Protein AF-A0A0S3R104-F1 (afdb_monomer)

Sequence (131 aa):
MELMSGNTLRGWHEGAIKFAPTYKYCPNSDIYYGCFYQGKKAEKRRAPAWCDRIVWHGEGLKQVQYTRTESKLSDHRPVKSMFTAEVRVLPKLMKNLQSLFLSERFDQIKTPFEVSTTDDFVRTKRSSFRL

Solvent-accessible surface area (backbone atoms only — not comparable to full-atom values): 8793 Å² total; per-residue (Å²): 106,60,59,82,70,53,80,46,65,70,80,51,45,67,71,78,82,81,61,76,63,30,28,41,32,34,77,73,44,95,46,49,51,60,78,74,66,85,85,54,92,65,93,70,76,51,68,76,34,73,82,75,79,76,71,49,68,77,82,52,66,45,79,76,44,62,46,66,47,89,56,40,93,44,40,47,37,55,68,51,72,40,68,50,73,68,74,91,73,55,80,86,48,46,71,58,47,52,55,58,68,69,33,71,85,60,68,77,67,82,64,100,69,86,79,76,94,77,74,81,84,77,79,77,79,83,82,77,89,82,136

Mean predicted aligned error: 13.81 Å

Structure (mmCIF, N/CA/C/O backbone):
data_AF-A0A0S3R104-F1
#
_entry.id   AF-A0A0S3R104-F1
#
loop_
_atom_site.group_PDB
_atom_site.id
_atom_site.type_symbol
_atom_site.label_atom_id
_atom_site.label_alt_id
_atom_site.label_comp_id
_atom_site.label_asym_id
_atom_site.label_entity_id
_atom_site.label_seq_id
_atom_site.pdbx_PDB_ins_code
_atom_site.Cartn_x
_atom_site.Cartn_y
_atom_site.Cartn_z
_atom_site.occupancy
_atom_site.B_iso_or_equiv
_atom_site.auth_seq_id
_atom_site.auth_comp_id
_atom_site.auth_asym_id
_atom_site.auth_atom_id
_atom_site.pdbx_PDB_model_num
ATOM 1 N N . MET A 1 1 ? -9.318 -5.910 -12.192 1.00 57.06 1 MET A N 1
ATOM 2 C CA . MET A 1 1 ? -8.469 -6.556 -11.166 1.00 57.06 1 MET A CA 1
ATOM 3 C C . MET A 1 1 ? -9.308 -7.588 -10.444 1.00 57.06 1 MET A C 1
ATOM 5 O O . MET A 1 1 ? -10.402 -7.222 -10.036 1.00 57.06 1 MET A O 1
ATOM 9 N N . GLU A 1 2 ? -8.807 -8.816 -10.280 1.00 63.56 2 GLU A N 1
ATOM 10 C CA . GLU A 1 2 ? -9.575 -9.956 -9.735 1.00 63.56 2 GLU A CA 1
ATOM 11 C C . GLU A 1 2 ? -10.182 -9.712 -8.341 1.00 63.56 2 GLU A C 1
ATOM 13 O O . GLU A 1 2 ? -11.229 -10.261 -8.004 1.00 63.56 2 GLU A O 1
ATOM 18 N N . LEU A 1 3 ? -9.554 -8.836 -7.547 1.00 60.78 3 LEU A N 1
ATOM 19 C CA . LEU A 1 3 ? -10.079 -8.403 -6.252 1.00 60.78 3 LEU A CA 1
ATOM 20 C C . LEU A 1 3 ? -11.388 -7.607 -6.396 1.00 60.78 3 LEU A C 1
ATOM 22 O O . LEU A 1 3 ? -12.340 -7.818 -5.656 1.00 60.78 3 LEU A O 1
ATOM 26 N N . MET A 1 4 ? -11.455 -6.711 -7.386 1.00 57.62 4 MET A N 1
ATOM 27 C CA . MET A 1 4 ? -12.641 -5.884 -7.640 1.00 57.62 4 MET A CA 1
ATOM 28 C C . MET A 1 4 ? -13.736 -6.645 -8.393 1.00 57.62 4 MET A C 1
ATOM 30 O O . MET A 1 4 ? -14.896 -6.256 -8.319 1.00 57.62 4 MET A O 1
ATOM 34 N N . SER A 1 5 ? -13.390 -7.722 -9.108 1.00 61.44 5 SER A N 1
ATOM 35 C CA . SER A 1 5 ? -14.376 -8.604 -9.747 1.00 61.44 5 SER A CA 1
ATOM 36 C C . SER A 1 5 ? -14.974 -9.635 -8.782 1.00 61.44 5 SER A C 1
ATOM 38 O O . SER A 1 5 ? -15.887 -10.356 -9.168 1.00 61.44 5 SER A O 1
ATOM 40 N N . GLY A 1 6 ? -14.500 -9.711 -7.530 1.00 60.19 6 GLY A N 1
ATOM 41 C CA . GLY A 1 6 ? -15.070 -10.588 -6.502 1.00 60.19 6 GLY A CA 1
ATOM 42 C C . GLY A 1 6 ? -14.854 -12.085 -6.752 1.00 60.19 6 GLY A C 1
ATOM 43 O O . GLY A 1 6 ? -15.514 -12.914 -6.120 1.00 60.19 6 GLY A O 1
ATOM 44 N N . ASN A 1 7 ? -13.943 -12.454 -7.657 1.00 67.50 7 ASN A N 1
ATOM 45 C CA . ASN A 1 7 ? -13.612 -13.854 -7.940 1.00 67.50 7 ASN A CA 1
ATOM 46 C C . ASN A 1 7 ? -12.661 -14.438 -6.889 1.00 67.50 7 ASN A C 1
ATOM 48 O O . ASN A 1 7 ? -12.752 -15.617 -6.557 1.00 67.50 7 ASN A O 1
ATOM 52 N N . THR A 1 8 ? -11.800 -13.593 -6.317 1.00 70.31 8 THR A N 1
ATOM 53 C CA . THR A 1 8 ? -10.762 -13.989 -5.359 1.00 70.31 8 THR A CA 1
ATOM 54 C C . THR A 1 8 ? -10.713 -12.956 -4.230 1.00 70.31 8 THR A C 1
ATOM 56 O O . THR A 1 8 ? -10.752 -11.761 -4.507 1.00 70.31 8 THR A O 1
ATOM 59 N N . LEU A 1 9 ? -10.639 -13.407 -2.967 1.00 82.44 9 LEU A N 1
ATOM 60 C CA . LEU A 1 9 ? -10.679 -12.571 -1.747 1.00 82.44 9 LEU A CA 1
ATOM 61 C C . LEU A 1 9 ? -11.995 -11.782 -1.553 1.00 82.44 9 LEU A C 1
ATOM 63 O O . LEU A 1 9 ? -11.998 -10.583 -1.281 1.00 82.44 9 LEU A O 1
ATOM 67 N N . ARG A 1 10 ? -13.143 -12.466 -1.644 1.00 84.12 10 ARG A N 1
ATOM 68 C CA . ARG A 1 10 ? -14.453 -11.866 -1.322 1.00 84.12 10 ARG A CA 1
ATOM 69 C C . ARG A 1 10 ? -14.484 -11.304 0.102 1.00 84.12 10 ARG A C 1
ATOM 71 O O . ARG A 1 10 ? -14.007 -11.951 1.028 1.00 84.12 10 ARG A O 1
ATOM 78 N N . GLY A 1 11 ? -15.068 -10.116 0.257 1.00 87.00 11 GLY A N 1
ATOM 79 C CA . GLY A 1 11 ? -15.161 -9.402 1.537 1.00 87.00 11 GLY A CA 1
ATOM 80 C C . GLY A 1 11 ? -13.893 -8.641 1.933 1.00 87.00 11 GLY A C 1
ATOM 81 O O . GLY A 1 11 ? -13.923 -7.877 2.893 1.00 87.00 11 GLY A O 1
ATOM 82 N N . TRP A 1 12 ? -12.782 -8.821 1.215 1.00 92.06 12 TRP A N 1
ATOM 83 C CA . TRP A 1 12 ? -11.574 -8.038 1.446 1.00 92.06 12 TRP A CA 1
ATOM 84 C C . TRP A 1 12 ? -11.662 -6.695 0.730 1.00 92.06 12 TRP A C 1
ATOM 86 O O . TRP A 1 12 ? -12.215 -6.567 -0.363 1.00 92.06 12 TRP A O 1
ATOM 96 N N . HIS A 1 13 ? -11.066 -5.697 1.355 1.00 90.75 13 HIS A N 1
ATOM 97 C CA . HIS A 1 13 ? -10.966 -4.338 0.876 1.00 90.75 13 HIS A CA 1
ATOM 98 C C . HIS A 1 13 ? -9.518 -4.015 0.527 1.00 90.75 13 HIS A C 1
ATOM 100 O O . HIS A 1 13 ? -8.570 -4.520 1.135 1.00 90.75 13 HIS A O 1
ATOM 106 N N . GLU A 1 14 ? -9.361 -3.137 -0.454 1.00 93.81 14 GLU A N 1
ATOM 107 C CA . GLU A 1 14 ? -8.076 -2.589 -0.848 1.00 93.81 14 GLU A CA 1
ATOM 108 C C . GLU A 1 14 ? -8.222 -1.114 -1.1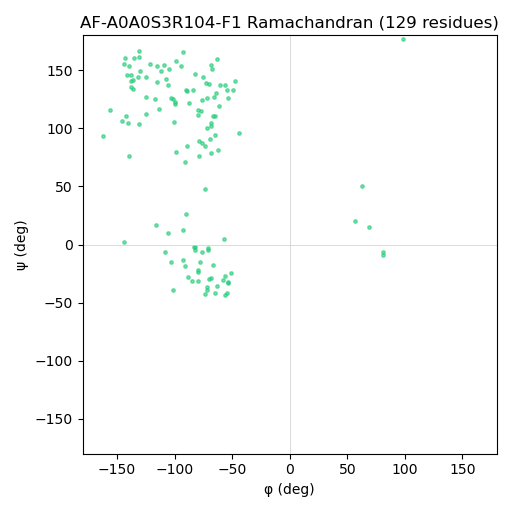97 1.00 93.81 14 GLU A C 1
ATOM 110 O O . GLU A 1 14 ? -9.240 -0.676 -1.738 1.00 93.81 14 GLU A O 1
ATOM 115 N N . GLY A 1 15 ? -7.180 -0.348 -0.895 1.00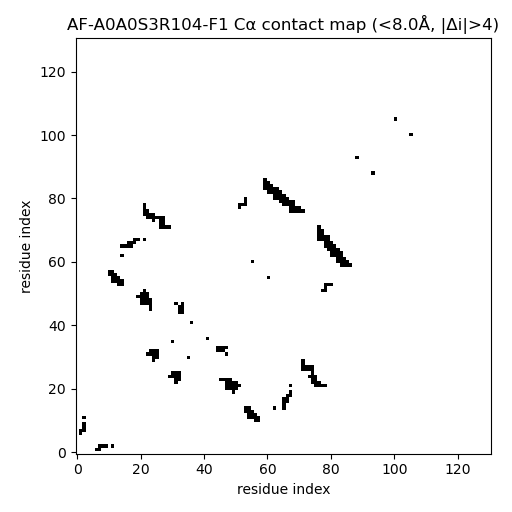 92.50 15 GLY A N 1
ATOM 116 C CA . GLY A 1 15 ? -7.118 1.061 -1.223 1.00 92.50 15 GLY A CA 1
ATOM 117 C C . GLY A 1 15 ? -7.006 1.309 -2.710 1.00 92.50 15 GLY A C 1
ATOM 118 O O . GLY A 1 15 ? -6.428 0.518 -3.455 1.00 92.50 15 GLY A O 1
ATOM 119 N N . ALA A 1 16 ? -7.462 2.483 -3.136 1.00 93.62 16 ALA A N 1
ATOM 120 C CA . ALA A 1 16 ? -7.188 2.951 -4.483 1.00 93.62 16 ALA A CA 1
ATOM 121 C C . ALA A 1 16 ? -5.671 3.101 -4.685 1.00 93.62 16 ALA A C 1
ATOM 123 O O . ALA A 1 16 ? -5.015 3.899 -4.010 1.00 93.62 16 ALA A O 1
ATOM 124 N N . ILE A 1 17 ? -5.118 2.355 -5.638 1.00 95.12 17 ILE A N 1
ATOM 125 C CA . ILE A 1 17 ? -3.704 2.453 -5.994 1.00 95.12 17 ILE A CA 1
ATOM 126 C C . ILE A 1 17 ? -3.489 3.703 -6.833 1.00 95.12 17 ILE A C 1
ATOM 128 O O . ILE A 1 17 ? -3.981 3.812 -7.952 1.00 95.12 17 ILE A O 1
ATOM 132 N N . LYS A 1 18 ? -2.720 4.639 -6.277 1.00 96.00 18 LYS A N 1
ATOM 133 C CA . LYS A 1 18 ? -2.340 5.906 -6.921 1.00 96.00 18 LYS A CA 1
ATOM 134 C C . LYS A 1 18 ? -0.831 6.017 -7.149 1.00 96.00 18 LYS A C 1
ATOM 136 O O . LYS A 1 18 ? -0.308 7.108 -7.339 1.00 96.00 18 LYS A O 1
ATOM 141 N N . PHE A 1 19 ? -0.120 4.894 -7.082 1.00 96.12 19 PHE A N 1
ATOM 142 C CA . PHE A 1 19 ? 1.330 4.822 -7.229 1.00 96.12 19 PHE A CA 1
ATOM 143 C C . PHE A 1 19 ? 1.733 3.913 -8.394 1.00 96.12 19 PHE A C 1
ATOM 145 O O . PHE A 1 19 ? 0.982 3.022 -8.790 1.00 96.12 19 PHE A O 1
ATOM 152 N N . ALA A 1 20 ? 2.927 4.150 -8.943 1.00 95.88 20 ALA A N 1
ATOM 153 C CA . ALA A 1 20 ? 3.477 3.393 -10.065 1.00 95.88 20 ALA A CA 1
ATOM 154 C C . ALA A 1 20 ? 3.705 1.903 -9.716 1.00 95.88 20 ALA A C 1
ATOM 156 O O . ALA A 1 20 ? 3.800 1.572 -8.532 1.00 95.88 20 ALA A O 1
ATOM 157 N N . PRO A 1 21 ? 3.804 1.010 -10.718 1.00 95.94 21 PRO A N 1
ATOM 158 C CA . PRO A 1 21 ? 4.127 -0.398 -10.509 1.00 95.94 21 PRO A CA 1
ATOM 159 C C . PRO A 1 21 ? 5.319 -0.601 -9.577 1.00 95.94 21 PRO A C 1
ATOM 161 O O . PRO A 1 21 ? 6.298 0.133 -9.635 1.00 95.94 21 PRO A O 1
ATOM 164 N N . THR A 1 22 ? 5.252 -1.606 -8.714 1.00 96.69 22 THR A N 1
ATOM 165 C CA . THR A 1 22 ? 6.282 -1.844 -7.694 1.00 96.69 22 THR A CA 1
ATOM 166 C C . THR A 1 22 ? 7.354 -2.818 -8.162 1.00 96.69 22 THR A C 1
ATOM 168 O O . THR A 1 22 ? 8.413 -2.873 -7.552 1.00 96.69 22 THR A O 1
ATOM 171 N N . TYR A 1 23 ? 7.113 -3.525 -9.267 1.00 93.94 23 TYR A N 1
ATOM 172 C CA . TYR A 1 23 ? 7.977 -4.542 -9.861 1.00 93.94 23 TYR A CA 1
ATOM 173 C C . TYR A 1 23 ? 7.971 -4.414 -11.395 1.00 93.94 23 TYR A C 1
ATOM 175 O O . TYR A 1 23 ? 6.989 -3.950 -11.956 1.00 93.94 23 TYR A O 1
ATOM 183 N N . LYS A 1 24 ? 8.983 -4.813 -12.170 1.00 91.88 24 LYS A N 1
ATOM 184 C CA . LYS A 1 24 ? 10.360 -5.166 -11.803 1.00 91.88 24 LYS A CA 1
ATOM 185 C C . LYS A 1 24 ? 11.292 -4.021 -12.176 1.00 91.88 24 LYS A C 1
ATOM 187 O O . LYS A 1 24 ? 11.341 -3.640 -13.350 1.00 91.88 24 LYS A O 1
ATOM 192 N N . TYR A 1 25 ? 12.077 -3.544 -11.222 1.00 91.88 25 TYR A N 1
ATOM 193 C CA . TYR A 1 25 ? 13.101 -2.529 -11.451 1.00 91.88 25 TYR A CA 1
ATOM 194 C C . TYR A 1 25 ? 14.474 -3.145 -11.704 1.00 91.88 25 TYR A C 1
ATOM 196 O O . TYR A 1 25 ? 14.784 -4.249 -11.254 1.00 91.88 25 TYR A O 1
ATOM 204 N N . CYS A 1 26 ? 15.323 -2.424 -12.426 1.00 89.12 26 CYS A N 1
ATOM 205 C CA . CYS A 1 26 ? 16.736 -2.773 -12.518 1.00 89.12 26 CYS A CA 1
ATOM 206 C C . CYS A 1 26 ? 17.431 -2.374 -11.207 1.00 89.12 26 CYS A C 1
ATOM 208 O O . CYS A 1 26 ? 17.071 -1.330 -10.646 1.00 89.12 26 CYS A O 1
ATOM 210 N N . PRO A 1 27 ? 18.419 -3.154 -10.725 1.00 86.12 27 PRO A N 1
ATOM 211 C CA . PRO A 1 27 ? 19.100 -2.877 -9.462 1.00 86.12 27 PRO A CA 1
ATOM 212 C C . PRO A 1 27 ? 19.575 -1.425 -9.370 1.00 86.12 27 PRO A C 1
ATOM 214 O O . PRO A 1 27 ? 20.161 -0.906 -10.319 1.00 86.12 27 PRO A O 1
ATOM 217 N N . ASN A 1 28 ? 19.312 -0.775 -8.234 1.00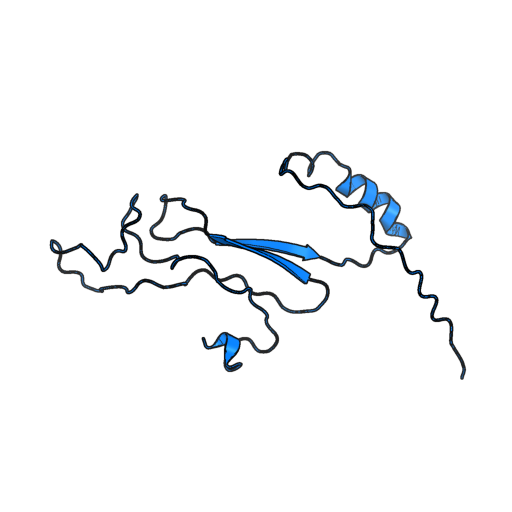 88.81 28 ASN A N 1
ATOM 218 C CA . ASN A 1 28 ? 19.716 0.606 -7.951 1.00 88.81 28 ASN A CA 1
ATOM 219 C C . ASN A 1 28 ? 19.220 1.670 -8.959 1.00 88.81 28 ASN A C 1
ATOM 221 O O . ASN A 1 28 ? 19.770 2.769 -9.008 1.00 88.81 28 ASN A O 1
ATOM 225 N N . SER A 1 29 ? 18.173 1.396 -9.746 1.00 88.06 29 SER A N 1
ATOM 226 C CA . SER A 1 29 ? 17.645 2.329 -10.755 1.00 88.06 29 SER A CA 1
ATOM 227 C C . SER A 1 29 ? 16.130 2.497 -10.662 1.00 88.06 29 SER A C 1
ATOM 229 O O . SER A 1 29 ? 15.445 1.617 -10.145 1.00 88.06 29 SER A O 1
ATOM 231 N N . ASP A 1 30 ? 15.602 3.571 -11.253 1.00 90.56 30 ASP A N 1
ATOM 232 C CA . ASP A 1 30 ? 14.157 3.779 -11.467 1.00 90.56 30 ASP A CA 1
ATOM 233 C C . ASP A 1 30 ? 13.673 3.273 -12.833 1.00 90.56 30 ASP A C 1
ATOM 235 O O . ASP A 1 30 ? 12.554 3.548 -13.260 1.00 90.56 30 ASP A O 1
ATOM 239 N N . ILE A 1 31 ? 14.517 2.506 -13.521 1.00 89.88 31 ILE A N 1
ATOM 240 C CA . ILE A 1 31 ? 14.224 1.946 -14.833 1.00 89.88 31 ILE A CA 1
ATOM 241 C C . ILE A 1 31 ? 13.553 0.587 -14.641 1.00 89.88 31 ILE A C 1
ATOM 243 O O . ILE A 1 31 ? 14.041 -0.261 -13.891 1.00 89.88 31 ILE A O 1
ATOM 247 N N . TYR A 1 32 ? 12.448 0.357 -15.347 1.00 89.25 32 TYR A N 1
ATOM 248 C CA . TYR A 1 32 ? 11.840 -0.968 -15.407 1.00 89.25 32 TYR A CA 1
ATOM 249 C C . TYR A 1 32 ? 12.677 -1.912 -16.268 1.00 89.25 32 TYR A C 1
ATOM 251 O O . TYR A 1 32 ? 13.126 -1.557 -17.361 1.00 89.25 32 TYR A O 1
ATOM 259 N N . TYR A 1 33 ? 12.809 -3.153 -15.806 1.00 83.81 33 TYR A N 1
ATOM 260 C CA . TYR A 1 33 ? 13.640 -4.186 -16.428 1.00 83.81 33 TYR A CA 1
ATOM 261 C C . TYR A 1 33 ? 13.328 -4.415 -17.920 1.00 83.81 33 TYR A C 1
ATOM 263 O O . TYR A 1 33 ? 14.223 -4.713 -18.708 1.00 83.81 33 TYR A O 1
ATOM 271 N N . GLY A 1 34 ? 12.068 -4.239 -18.330 1.00 75.75 34 GLY A N 1
ATOM 272 C CA . GLY A 1 34 ? 11.620 -4.444 -19.709 1.00 75.75 34 GLY A CA 1
ATOM 273 C C . GLY A 1 34 ? 11.942 -3.322 -20.707 1.00 75.75 34 GLY A C 1
ATOM 274 O O . GLY A 1 34 ? 11.840 -3.577 -21.903 1.00 75.75 34 GLY A O 1
ATOM 275 N N . CYS A 1 35 ? 12.320 -2.113 -20.265 1.00 68.12 35 CYS A N 1
ATOM 276 C CA . CYS A 1 35 ? 12.373 -0.940 -21.151 1.00 68.12 35 CYS A CA 1
ATOM 277 C C . CYS A 1 35 ? 13.709 -0.747 -21.898 1.00 68.12 35 CYS A C 1
ATOM 279 O O . CYS A 1 35 ? 13.695 -0.175 -22.982 1.00 68.12 35 CYS A O 1
ATOM 281 N N . PHE A 1 36 ? 14.852 -1.208 -21.363 1.00 58.22 36 PHE A N 1
ATOM 282 C CA . PHE A 1 36 ? 16.178 -0.835 -21.908 1.00 58.22 36 PHE A CA 1
ATOM 283 C C . PHE A 1 36 ? 17.267 -1.924 -21.887 1.00 58.22 36 PHE A C 1
ATOM 285 O O . PHE A 1 36 ? 18.387 -1.675 -22.329 1.00 58.22 36 PHE A O 1
ATOM 292 N N . TYR A 1 37 ? 16.986 -3.150 -21.433 1.00 56.41 37 TYR A N 1
ATOM 293 C CA . TYR A 1 37 ? 17.984 -4.231 -21.476 1.00 56.41 37 TYR A CA 1
ATOM 294 C C . TYR A 1 37 ? 18.089 -4.838 -22.885 1.00 56.41 37 TYR A C 1
ATOM 296 O O . TYR A 1 37 ? 17.597 -5.931 -23.149 1.00 56.41 37 TYR A O 1
ATOM 304 N N . GLN A 1 38 ? 18.750 -4.122 -23.799 1.00 54.16 38 GLN A N 1
ATOM 305 C CA . GLN A 1 38 ? 19.072 -4.596 -25.154 1.00 54.16 38 GLN A CA 1
ATOM 306 C C . GLN A 1 38 ? 20.338 -5.480 -25.216 1.00 54.16 38 GLN A C 1
ATOM 308 O O . GLN A 1 38 ? 20.671 -5.990 -26.278 1.00 54.16 38 GLN A O 1
ATOM 313 N N . GLY A 1 39 ? 21.040 -5.705 -24.097 1.00 54.50 39 GLY A N 1
ATOM 314 C CA . GLY A 1 39 ? 22.377 -6.327 -24.105 1.00 54.50 39 GLY A CA 1
ATOM 315 C C . GLY A 1 39 ? 22.498 -7.763 -23.582 1.00 54.50 39 GLY A C 1
ATOM 316 O O . GLY A 1 39 ? 23.576 -8.343 -23.654 1.00 54.50 39 GLY A O 1
ATOM 317 N N . LYS A 1 40 ? 21.442 -8.366 -23.026 1.00 53.97 40 LYS A N 1
ATOM 318 C CA . LYS A 1 40 ? 21.474 -9.766 -22.566 1.00 53.97 40 LYS A CA 1
ATOM 319 C C . LYS A 1 40 ? 20.195 -10.444 -23.019 1.00 53.97 40 LYS A C 1
ATOM 321 O O . LYS A 1 40 ? 19.134 -9.853 -22.844 1.00 53.97 40 LYS A O 1
ATOM 326 N N . LYS A 1 41 ? 20.292 -11.652 -23.594 1.00 48.66 41 LYS A N 1
ATOM 327 C CA . LYS A 1 41 ? 19.155 -12.556 -23.857 1.00 48.66 41 LYS A CA 1
ATOM 328 C C . LYS A 1 41 ? 18.253 -12.564 -22.618 1.00 48.66 41 LYS A C 1
ATOM 330 O O . LYS A 1 41 ? 18.544 -13.236 -21.634 1.00 48.66 41 LYS A O 1
ATOM 335 N N . ALA A 1 42 ? 17.213 -11.739 -22.632 1.00 55.03 42 ALA A N 1
ATOM 336 C CA . ALA A 1 42 ? 16.308 -11.588 -21.512 1.00 55.03 42 ALA A CA 1
ATOM 337 C C . ALA A 1 42 ? 15.371 -12.789 -21.557 1.00 55.03 42 ALA A C 1
ATOM 339 O O . ALA A 1 42 ? 14.335 -12.733 -22.213 1.00 55.03 42 ALA A O 1
ATOM 340 N N . GLU A 1 43 ? 15.752 -13.885 -20.899 1.00 55.12 43 GLU A N 1
ATOM 341 C CA . GLU A 1 43 ? 14.961 -15.122 -20.850 1.00 55.12 43 GLU A CA 1
ATOM 342 C C . GLU A 1 43 ? 13.502 -14.877 -20.435 1.00 55.12 43 GLU A C 1
ATOM 344 O O . GLU A 1 43 ? 12.630 -15.650 -20.819 1.00 55.12 43 GLU A O 1
ATOM 349 N N . LYS A 1 44 ? 13.196 -13.788 -19.704 1.00 62.69 44 LYS A N 1
ATOM 350 C CA . LYS A 1 44 ? 11.821 -13.347 -19.408 1.00 62.69 44 LYS A CA 1
ATOM 351 C C . LYS A 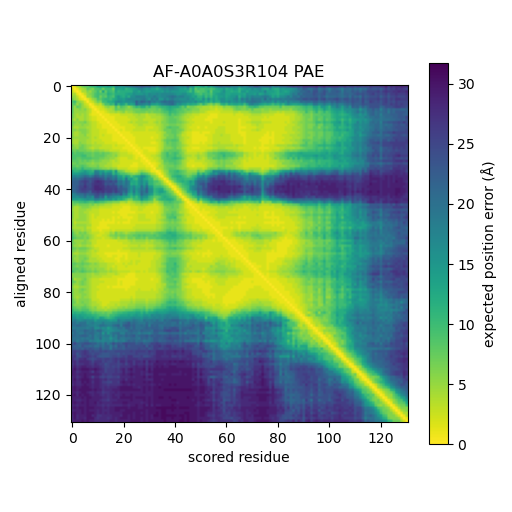1 44 ? 11.731 -11.816 -19.347 1.00 62.69 44 LYS A C 1
ATOM 353 O O . LYS A 1 44 ? 12.151 -11.207 -18.362 1.00 62.69 44 LYS A O 1
ATOM 358 N N . ARG A 1 45 ? 11.138 -11.178 -20.364 1.00 68.31 45 ARG A N 1
ATOM 359 C CA . ARG A 1 45 ? 10.699 -9.770 -20.281 1.00 68.31 45 ARG A CA 1
ATOM 360 C C . ARG A 1 45 ? 9.527 -9.695 -19.298 1.00 68.31 45 ARG A C 1
ATOM 362 O O . ARG A 1 45 ? 8.429 -10.146 -19.607 1.00 68.31 45 ARG A O 1
ATOM 369 N N . ARG A 1 46 ? 9.765 -9.186 -18.088 1.00 78.69 46 ARG A N 1
ATOM 370 C CA . ARG A 1 46 ? 8.704 -8.944 -17.100 1.00 78.69 46 ARG A CA 1
ATOM 371 C C . ARG A 1 46 ? 8.121 -7.552 -17.340 1.00 78.69 46 ARG A C 1
ATOM 373 O O . ARG A 1 46 ? 8.867 -6.575 -17.318 1.00 78.69 46 ARG A O 1
ATOM 380 N N . ALA A 1 47 ? 6.816 -7.482 -17.590 1.00 86.31 47 ALA A N 1
ATOM 381 C CA . ALA A 1 47 ? 6.096 -6.215 -17.644 1.00 86.31 47 ALA A CA 1
ATOM 382 C C . ALA A 1 47 ? 6.040 -5.577 -16.242 1.00 86.31 47 ALA A C 1
ATOM 384 O O . ALA A 1 47 ? 6.037 -6.318 -15.251 1.00 86.31 47 ALA A O 1
ATOM 385 N N . PRO A 1 48 ? 5.986 -4.237 -16.141 1.00 92.25 48 PRO A N 1
ATOM 386 C CA . PRO A 1 48 ? 5.715 -3.569 -14.878 1.00 92.25 48 PRO A CA 1
ATOM 387 C C . PRO A 1 48 ? 4.415 -4.085 -14.243 1.00 92.25 48 PRO A C 1
ATOM 389 O O . PRO A 1 48 ? 3.399 -4.212 -14.925 1.00 92.25 48 PRO A O 1
ATOM 392 N N . ALA A 1 49 ? 4.446 -4.395 -12.950 1.00 93.19 49 ALA A N 1
ATOM 393 C CA . ALA A 1 49 ? 3.336 -4.970 -12.204 1.00 93.19 49 ALA A CA 1
ATOM 394 C C . ALA A 1 49 ? 3.275 -4.446 -10.759 1.00 93.19 49 ALA A C 1
ATOM 396 O O . ALA A 1 49 ? 4.279 -4.045 -10.170 1.00 93.19 49 ALA A O 1
ATOM 397 N N . TRP A 1 50 ? 2.077 -4.490 -10.178 1.00 95.88 50 TRP A N 1
ATOM 398 C CA . TRP A 1 50 ? 1.826 -4.235 -8.758 1.00 95.88 50 TRP A CA 1
ATOM 399 C C . TRP A 1 50 ? 1.722 -5.572 -8.031 1.00 95.88 50 TRP A C 1
ATOM 401 O O . TRP A 1 50 ? 0.619 -6.063 -7.802 1.00 95.88 50 TRP A O 1
ATOM 411 N N . CYS A 1 51 ? 2.860 -6.191 -7.733 1.00 94.44 51 CYS A N 1
ATOM 412 C CA . CYS A 1 51 ? 2.897 -7.477 -7.030 1.00 94.44 51 CYS A CA 1
ATOM 413 C C . CYS A 1 51 ? 2.697 -7.314 -5.515 1.00 94.44 51 CYS A C 1
ATOM 415 O O . CYS A 1 51 ? 2.261 -8.244 -4.845 1.00 94.44 51 CYS A O 1
ATOM 417 N N . ASP A 1 52 ? 2.997 -6.127 -4.988 1.00 96.31 52 ASP A N 1
ATOM 418 C CA . ASP A 1 52 ? 3.062 -5.847 -3.555 1.00 96.31 52 ASP A CA 1
ATOM 419 C C . ASP A 1 52 ? 1.768 -5.151 -3.104 1.00 96.31 52 ASP A C 1
ATOM 421 O O . ASP A 1 52 ? 1.526 -3.984 -3.424 1.00 96.31 52 ASP A O 1
ATOM 425 N N . ARG A 1 53 ? 0.891 -5.887 -2.409 1.00 95.25 53 ARG A N 1
ATOM 426 C CA . ARG A 1 53 ? -0.497 -5.484 -2.112 1.00 95.25 53 ARG A CA 1
ATOM 427 C C . ARG A 1 53 ? -0.772 -5.521 -0.614 1.00 95.25 53 ARG A C 1
ATOM 429 O O . ARG A 1 53 ? -0.268 -6.400 0.078 1.00 95.25 53 ARG A O 1
ATOM 436 N N . ILE A 1 54 ? -1.584 -4.586 -0.122 1.00 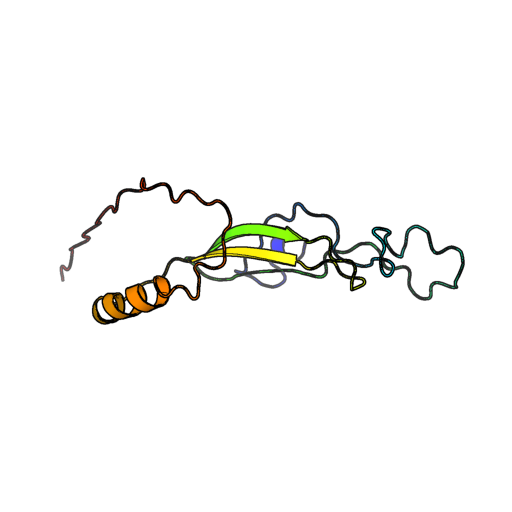95.75 54 ILE A N 1
ATOM 437 C CA . ILE A 1 54 ? -2.043 -4.577 1.273 1.00 95.75 54 ILE A CA 1
ATOM 438 C C . ILE A 1 54 ? -3.564 -4.533 1.249 1.00 95.75 54 ILE A C 1
ATOM 440 O O . ILE A 1 54 ? -4.156 -3.532 0.852 1.00 95.75 54 ILE A O 1
ATOM 444 N N . VAL A 1 55 ? -4.173 -5.628 1.688 1.00 94.94 55 VAL A N 1
ATOM 445 C CA . VAL A 1 55 ? -5.623 -5.803 1.771 1.00 94.94 55 VAL A CA 1
ATOM 446 C C . VAL A 1 55 ? -6.040 -5.964 3.229 1.00 94.94 55 VAL A C 1
ATOM 448 O O . VAL A 1 55 ? -5.250 -6.421 4.055 1.00 94.94 55 VAL A O 1
ATOM 451 N N . TRP A 1 56 ? -7.275 -5.597 3.554 1.00 94.62 56 TRP A N 1
ATOM 452 C CA . TRP A 1 56 ? -7.840 -5.783 4.893 1.00 94.62 56 TRP A CA 1
ATOM 453 C C . TRP A 1 56 ? -9.260 -6.336 4.818 1.00 94.62 56 TRP A C 1
ATOM 455 O O . TRP A 1 56 ? -9.919 -6.238 3.790 1.00 94.62 56 TRP A O 1
ATOM 465 N N . HIS A 1 57 ? -9.734 -6.925 5.909 1.00 92.62 57 HIS A N 1
ATOM 466 C CA . HIS A 1 57 ? -11.084 -7.467 6.020 1.00 92.62 57 HIS A CA 1
ATOM 467 C C . HIS A 1 57 ? -11.666 -7.105 7.384 1.00 92.62 57 HIS A C 1
ATOM 469 O O . HIS A 1 57 ? -10.945 -7.097 8.383 1.00 92.62 57 HIS A O 1
ATOM 475 N N . GLY A 1 58 ? -12.976 -6.876 7.429 1.00 90.38 58 GLY A N 1
ATOM 476 C CA . GLY A 1 58 ? -13.708 -6.557 8.649 1.00 90.38 58 GLY A CA 1
ATOM 477 C C . GLY A 1 58 ? -13.963 -5.064 8.833 1.00 90.38 58 GLY A C 1
ATOM 478 O O . GLY A 1 58 ? -13.553 -4.226 8.030 1.00 90.38 58 GLY A O 1
ATOM 479 N N . GLU A 1 59 ? -14.683 -4.755 9.905 1.00 89.81 59 GLU A N 1
ATOM 480 C CA . GLU A 1 59 ? -15.123 -3.404 10.248 1.00 89.81 59 GLU A CA 1
ATOM 481 C C . GLU A 1 59 ? -14.127 -2.703 11.184 1.00 89.81 59 GLU A C 1
ATOM 483 O O . GLU A 1 59 ? -13.232 -3.325 11.756 1.00 89.81 59 GLU A O 1
ATOM 488 N N . GLY A 1 60 ? -14.268 -1.384 11.333 1.00 92.25 60 GLY A N 1
ATOM 489 C CA . GLY A 1 60 ? -13.450 -0.582 12.247 1.00 92.25 60 GLY A CA 1
ATOM 490 C C . GLY A 1 60 ? -12.065 -0.193 11.717 1.00 92.25 60 GLY A C 1
ATOM 491 O O . GLY A 1 60 ? -11.395 0.613 12.351 1.00 92.25 60 GLY A O 1
ATOM 492 N N . LEU A 1 61 ? -11.629 -0.690 10.553 1.00 95.12 61 LEU A N 1
ATOM 493 C CA . LEU A 1 61 ? -10.410 -0.222 9.882 1.00 95.12 61 LEU A CA 1
ATOM 494 C C . LEU A 1 61 ? -10.741 0.768 8.764 1.00 95.12 61 LEU A C 1
ATOM 496 O O . LEU A 1 61 ? -11.402 0.423 7.784 1.00 95.12 61 LEU A O 1
ATOM 500 N N . LYS A 1 62 ? -10.210 1.988 8.870 1.00 94.19 62 LYS A N 1
ATOM 501 C CA . LYS A 1 62 ? -10.268 3.006 7.816 1.00 94.19 62 LYS A CA 1
ATOM 502 C C . LYS A 1 62 ? -8.868 3.279 7.292 1.00 94.19 62 LYS A C 1
ATOM 504 O O . LYS A 1 62 ? -8.010 3.765 8.024 1.00 94.19 62 LYS A O 1
ATOM 509 N N . GLN A 1 63 ? -8.634 2.987 6.018 1.00 95.50 63 GLN A N 1
ATOM 510 C CA . GLN A 1 63 ? -7.353 3.278 5.385 1.00 95.50 63 GLN A CA 1
ATOM 511 C C . GLN A 1 63 ? -7.186 4.789 5.175 1.00 95.50 63 GLN A C 1
ATOM 513 O O . GLN A 1 63 ? -8.040 5.442 4.578 1.00 95.50 63 GLN A O 1
ATOM 518 N N . VAL A 1 64 ? -6.074 5.330 5.667 1.00 95.81 64 VAL A N 1
ATOM 519 C CA . VAL A 1 64 ? -5.718 6.757 5.595 1.00 95.81 64 VAL A CA 1
ATOM 520 C C . VAL A 1 64 ? -4.703 7.009 4.486 1.00 95.81 64 VAL A C 1
ATOM 522 O O . VAL A 1 64 ? -4.795 7.997 3.762 1.00 95.81 64 VAL A O 1
ATOM 525 N N . GLN A 1 65 ? -3.738 6.104 4.322 1.00 96.06 65 GLN A N 1
ATOM 526 C CA . GLN A 1 65 ? -2.695 6.229 3.310 1.00 96.06 65 GLN A CA 1
ATOM 527 C C . GLN A 1 65 ? -2.441 4.884 2.646 1.00 96.06 65 GLN A C 1
ATOM 529 O O . GLN A 1 65 ? -2.388 3.867 3.329 1.00 96.06 65 GLN A O 1
ATOM 534 N N . TYR A 1 66 ? -2.218 4.895 1.331 1.00 97.31 66 TYR A N 1
ATOM 535 C CA . TYR A 1 66 ? -1.731 3.739 0.588 1.00 97.31 66 TYR A CA 1
ATOM 536 C C . TYR A 1 66 ? -0.721 4.190 -0.468 1.00 97.31 66 TYR A C 1
ATOM 538 O O . TYR A 1 66 ? -1.087 4.815 -1.464 1.00 97.31 66 TYR A O 1
ATOM 546 N N . THR A 1 67 ? 0.568 3.964 -0.211 1.00 97.12 67 THR A N 1
ATOM 547 C CA . THR A 1 67 ? 1.661 4.518 -1.024 1.00 97.12 67 THR A CA 1
ATOM 548 C C . THR A 1 67 ? 2.823 3.542 -1.167 1.00 97.12 67 THR A C 1
ATOM 550 O O . THR A 1 67 ? 2.985 2.615 -0.377 1.00 97.12 67 THR A O 1
ATOM 553 N N . ARG A 1 68 ? 3.665 3.772 -2.178 1.00 96.75 68 ARG A N 1
ATOM 554 C CA . ARG A 1 68 ? 4.978 3.127 -2.305 1.00 96.75 68 ARG A CA 1
ATOM 555 C C . ARG A 1 68 ? 6.083 4.055 -1.801 1.00 96.75 68 ARG A C 1
ATOM 557 O O . ARG A 1 68 ? 5.902 5.272 -1.782 1.00 96.75 68 ARG A O 1
ATOM 564 N N . THR A 1 69 ? 7.225 3.494 -1.424 1.00 95.88 69 THR A N 1
ATOM 565 C CA . THR A 1 69 ? 8.462 4.236 -1.147 1.00 95.88 69 THR A CA 1
ATOM 566 C C . THR A 1 69 ? 9.498 3.986 -2.243 1.00 95.88 69 THR A C 1
ATOM 568 O O . THR A 1 69 ? 9.484 2.954 -2.912 1.00 95.88 69 THR A O 1
ATOM 571 N N . GLU A 1 70 ? 10.421 4.930 -2.434 1.00 95.50 70 GLU A N 1
ATOM 572 C CA . GLU A 1 70 ? 11.411 4.899 -3.526 1.00 95.50 70 GLU A CA 1
ATOM 573 C C . GLU A 1 70 ? 12.725 4.194 -3.155 1.00 95.50 70 GLU A C 1
ATOM 575 O O . GLU A 1 70 ? 13.778 4.4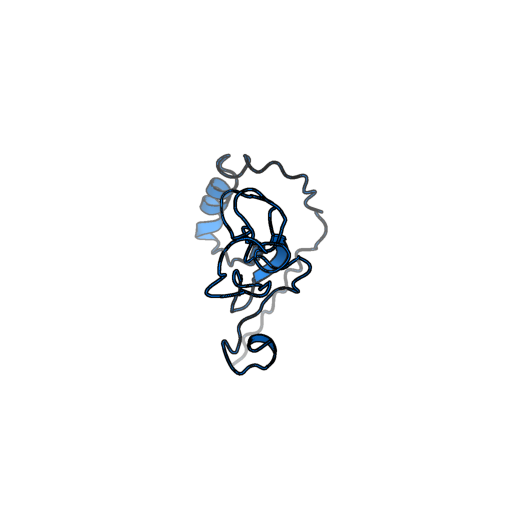93 -3.716 1.00 95.50 70 GLU A O 1
ATOM 580 N N . SER A 1 71 ? 12.692 3.260 -2.198 1.00 94.44 71 SER A N 1
ATOM 581 C CA . SER A 1 71 ? 13.884 2.479 -1.851 1.00 94.44 71 SER A CA 1
ATOM 582 C C . SER A 1 71 ? 14.319 1.608 -3.032 1.00 94.44 71 SER A C 1
ATOM 584 O O . SER A 1 71 ? 13.509 0.885 -3.607 1.00 94.44 71 SER A O 1
ATOM 586 N N . LYS A 1 72 ? 15.609 1.663 -3.382 1.00 94.19 72 LYS A N 1
ATOM 587 C CA . LYS A 1 72 ? 16.186 0.986 -4.561 1.00 94.19 72 LYS A CA 1
ATOM 588 C C . LYS A 1 72 ? 17.015 -0.251 -4.214 1.00 94.19 72 LYS A C 1
ATOM 590 O O . LYS A 1 72 ? 17.693 -0.792 -5.082 1.00 94.19 72 LYS A O 1
ATOM 595 N N . LEU A 1 73 ? 16.959 -0.682 -2.951 1.00 92.00 73 LEU A N 1
ATOM 596 C CA . LEU A 1 73 ? 17.729 -1.817 -2.426 1.00 92.00 73 LEU A CA 1
ATOM 597 C C . LEU A 1 73 ? 17.308 -3.166 -3.036 1.00 92.00 73 LEU A C 1
ATOM 599 O O . LEU A 1 73 ? 18.049 -4.139 -2.947 1.00 92.00 73 LEU A O 1
ATOM 603 N N . SER A 1 74 ? 16.124 -3.224 -3.646 1.00 92.81 74 SER A N 1
ATOM 604 C CA . SER A 1 74 ? 15.554 -4.394 -4.312 1.00 92.81 74 SER A CA 1
ATOM 605 C C . SER A 1 74 ? 15.042 -4.010 -5.709 1.00 92.81 74 SER A C 1
ATOM 607 O O . SER A 1 74 ? 14.892 -2.831 -6.042 1.00 92.81 74 SER A O 1
ATOM 609 N N . ASP A 1 75 ? 14.751 -5.015 -6.534 1.00 92.94 75 ASP A N 1
ATOM 610 C CA . ASP A 1 75 ? 13.965 -4.877 -7.763 1.00 92.94 75 ASP A CA 1
ATOM 611 C C . ASP A 1 75 ? 12.469 -4.617 -7.499 1.00 92.94 75 ASP A C 1
ATOM 613 O O . ASP A 1 75 ? 11.717 -4.374 -8.450 1.00 92.94 75 ASP A O 1
ATOM 617 N N . HIS A 1 76 ? 12.063 -4.609 -6.225 1.00 95.69 76 HIS A N 1
ATOM 618 C CA . HIS A 1 76 ? 10.772 -4.140 -5.737 1.00 95.69 76 HIS A CA 1
ATOM 619 C C . HIS A 1 76 ? 10.856 -2.770 -5.048 1.00 95.69 76 HIS A C 1
ATOM 621 O O . HIS A 1 76 ? 11.859 -2.413 -4.424 1.00 95.69 76 HIS A O 1
ATOM 627 N N . ARG A 1 77 ? 9.758 -2.011 -5.119 1.00 95.56 77 ARG A N 1
ATOM 628 C CA . ARG A 1 77 ? 9.532 -0.791 -4.329 1.00 95.56 77 ARG A CA 1
ATOM 629 C C . ARG A 1 77 ? 8.640 -1.110 -3.127 1.00 95.56 77 ARG A C 1
ATOM 631 O O . ARG A 1 77 ? 7.529 -1.592 -3.350 1.00 95.56 77 ARG A O 1
ATOM 638 N N . PRO A 1 78 ? 9.071 -0.847 -1.876 1.00 97.19 78 PRO A N 1
ATOM 639 C CA . PRO A 1 78 ? 8.266 -1.177 -0.705 1.00 97.19 78 PRO A CA 1
ATOM 640 C C . PRO A 1 78 ? 6.923 -0.448 -0.715 1.00 97.19 78 PRO A C 1
ATOM 642 O O . PRO A 1 78 ? 6.853 0.749 -0.995 1.00 97.19 78 PRO A O 1
ATOM 645 N N . VAL A 1 79 ? 5.860 -1.164 -0.364 1.00 97.69 79 VAL A N 1
ATOM 646 C CA . VAL A 1 79 ? 4.506 -0.617 -0.243 1.00 97.69 79 VAL A CA 1
ATOM 647 C C . VAL A 1 79 ? 4.153 -0.476 1.226 1.00 97.69 79 VAL A C 1
ATOM 649 O O . VAL A 1 79 ? 4.440 -1.358 2.032 1.00 97.69 79 VAL A O 1
ATOM 652 N N . LYS A 1 80 ? 3.525 0.643 1.578 1.00 97.06 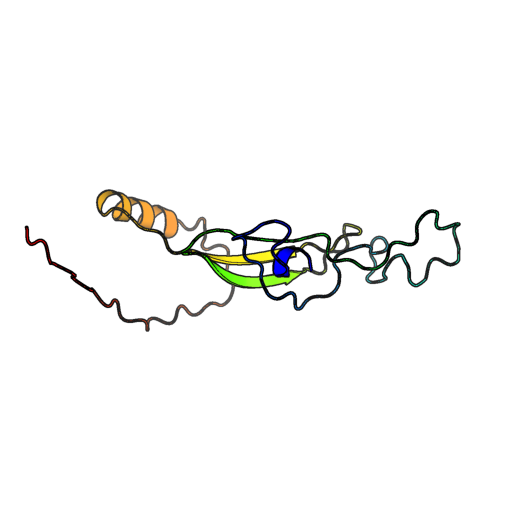80 LYS A N 1
ATOM 653 C CA . LYS A 1 80 ? 3.046 0.921 2.928 1.00 97.06 80 LYS A CA 1
ATOM 654 C C . LYS A 1 80 ? 1.595 1.371 2.907 1.00 97.06 80 LYS A C 1
ATOM 656 O O . LYS A 1 80 ? 1.127 2.016 1.967 1.00 97.06 80 LYS A O 1
ATOM 661 N N . SER A 1 81 ? 0.898 1.050 3.986 1.00 97.00 81 SER A N 1
ATOM 662 C CA . SER A 1 81 ? -0.466 1.490 4.224 1.00 97.00 81 SER A CA 1
ATOM 663 C C . SER A 1 81 ? -0.617 1.936 5.670 1.00 97.00 81 SER A C 1
ATOM 665 O O . SER A 1 81 ? -0.054 1.311 6.565 1.00 97.00 81 SER A O 1
ATOM 667 N N . MET A 1 82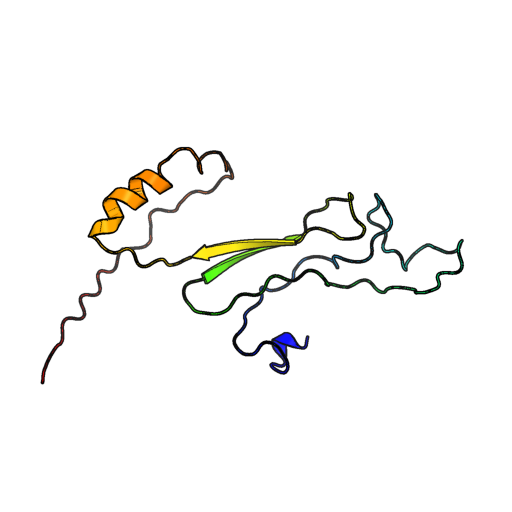 ? -1.377 3.004 5.894 1.00 96.56 82 MET A N 1
ATOM 668 C CA . MET A 1 82 ? -1.728 3.492 7.227 1.00 96.56 82 MET A CA 1
ATOM 669 C C . MET A 1 82 ? -3.228 3.371 7.432 1.00 96.56 82 MET A C 1
ATOM 671 O O . MET A 1 82 ? -4.003 3.668 6.520 1.00 96.56 82 MET A O 1
ATOM 675 N N . PHE A 1 83 ? -3.627 2.971 8.634 1.00 96.31 83 PHE A N 1
ATOM 676 C CA . PHE A 1 83 ? -5.020 2.763 9.004 1.00 96.31 83 PHE A CA 1
ATOM 677 C C . PHE A 1 83 ? -5.326 3.445 10.334 1.00 96.31 83 PHE A C 1
ATOM 679 O O . PHE A 1 83 ? -4.506 3.423 11.250 1.00 96.31 83 PHE A O 1
ATOM 686 N N . THR A 1 84 ? -6.532 3.987 10.446 1.00 95.12 84 THR A N 1
ATOM 687 C CA . THR A 1 84 ? -7.175 4.253 11.732 1.00 95.12 84 THR A CA 1
ATOM 688 C C . THR A 1 84 ? -7.975 3.015 12.118 1.00 95.12 84 THR A C 1
ATOM 690 O O . THR A 1 84 ? -8.699 2.475 11.279 1.00 95.12 84 THR A O 1
ATOM 693 N N . ALA A 1 85 ? -7.839 2.571 13.367 1.00 93.69 85 ALA A N 1
ATOM 694 C CA . ALA A 1 85 ? -8.536 1.405 13.895 1.00 93.69 85 ALA A CA 1
ATOM 695 C C . ALA A 1 85 ? -9.471 1.803 15.042 1.00 93.69 85 ALA A C 1
ATOM 697 O O . ALA A 1 85 ? -9.035 2.395 16.029 1.00 93.69 85 ALA A O 1
ATOM 698 N N . GLU A 1 86 ? -10.747 1.454 14.923 1.00 92.44 86 GLU A N 1
ATOM 699 C CA . GLU A 1 86 ? -11.700 1.505 16.023 1.00 92.44 86 GLU A CA 1
ATOM 700 C C . GLU A 1 86 ? -11.456 0.313 16.950 1.00 92.44 86 GLU A C 1
ATOM 702 O O . GLU A 1 86 ? -11.480 -0.845 16.531 1.00 92.44 86 GLU A O 1
ATOM 707 N N . VAL A 1 87 ? -11.223 0.596 18.231 1.00 87.00 87 VAL A N 1
ATOM 708 C CA . VAL A 1 87 ? -10.977 -0.430 19.244 1.00 87.00 87 VAL A CA 1
ATOM 709 C C . VAL A 1 87 ? -11.971 -0.256 20.379 1.00 87.00 87 VAL A C 1
ATOM 711 O O . VAL A 1 87 ? -12.079 0.811 20.982 1.00 87.00 87 VAL A O 1
ATOM 714 N N . ARG A 1 88 ? -12.680 -1.334 20.719 1.00 84.94 88 ARG A N 1
ATOM 715 C CA . ARG A 1 88 ? -13.524 -1.365 21.915 1.00 84.94 88 ARG A CA 1
ATOM 716 C C . ARG A 1 88 ? -12.656 -1.621 23.131 1.00 84.94 88 ARG A C 1
ATOM 718 O O . ARG A 1 88 ? -12.080 -2.697 23.278 1.00 84.94 88 ARG A O 1
ATOM 725 N N . VAL A 1 89 ? -12.597 -0.643 24.025 1.00 80.31 89 VAL A N 1
ATOM 726 C CA . VAL A 1 89 ? -11.855 -0.777 25.276 1.00 80.31 89 VAL A CA 1
ATOM 727 C C . VAL A 1 89 ? -12.814 -1.063 26.423 1.00 80.31 89 VAL A C 1
ATOM 729 O O . VAL A 1 89 ? -13.751 -0.308 26.676 1.00 80.31 89 VAL A O 1
ATOM 732 N N . LEU A 1 90 ? -12.571 -2.155 27.150 1.00 82.00 90 LEU A N 1
ATOM 733 C CA . LEU A 1 90 ? -13.308 -2.440 28.377 1.00 82.00 90 LEU A CA 1
ATOM 734 C C . LEU A 1 90 ? -12.897 -1.445 29.478 1.00 82.00 90 LEU A C 1
ATOM 736 O O . LEU A 1 90 ? -11.698 -1.219 29.663 1.00 82.00 90 LEU A O 1
ATOM 740 N N . PRO A 1 91 ? -13.837 -0.915 30.284 1.00 73.81 91 PRO A N 1
ATOM 741 C CA . PRO A 1 91 ? -13.542 0.107 31.295 1.00 73.81 91 PRO A CA 1
ATOM 742 C C . PRO A 1 91 ? -12.420 -0.265 32.277 1.00 73.81 91 PRO A C 1
ATOM 744 O O . PRO A 1 91 ? -11.652 0.595 32.702 1.00 73.81 91 PRO A O 1
ATOM 747 N N . LYS A 1 92 ? -12.278 -1.557 32.608 1.00 71.19 92 LYS A N 1
ATOM 748 C CA . LYS A 1 92 ? -11.209 -2.068 33.485 1.00 71.19 92 LYS A CA 1
ATOM 749 C C . LYS A 1 92 ? -9.812 -1.983 32.851 1.00 71.19 92 LYS A C 1
ATOM 751 O O . LYS A 1 92 ? -8.837 -1.846 33.579 1.00 71.19 92 LYS A O 1
ATOM 756 N N . LEU A 1 93 ? -9.716 -2.044 31.520 1.00 69.38 93 LEU A N 1
ATOM 757 C CA . LEU A 1 93 ? -8.457 -1.948 30.773 1.00 69.38 93 LEU A CA 1
ATOM 758 C C . LEU A 1 93 ? -8.103 -0.514 30.359 1.00 69.38 93 LEU A C 1
ATOM 760 O O . LEU A 1 93 ? -6.938 -0.265 30.067 1.00 69.38 93 LEU A O 1
ATOM 764 N N . MET A 1 94 ? -9.057 0.429 30.351 1.00 66.00 94 MET A N 1
ATOM 765 C CA . MET A 1 94 ? -8.805 1.818 29.927 1.00 66.00 94 MET A CA 1
ATOM 766 C C . MET A 1 94 ? -7.651 2.470 30.696 1.00 66.00 94 MET A C 1
ATOM 768 O O . MET A 1 94 ? -6.808 3.116 30.082 1.00 66.00 94 MET A O 1
ATOM 772 N N . LYS A 1 95 ? -7.570 2.248 32.016 1.00 65.12 95 LYS A N 1
ATOM 773 C CA . LYS A 1 95 ? -6.503 2.811 32.863 1.00 65.12 95 LYS A CA 1
ATOM 774 C C . LYS A 1 95 ? -5.107 2.306 32.475 1.00 65.12 95 LYS A C 1
ATOM 776 O O . LYS A 1 95 ? -4.152 3.070 32.518 1.00 65.12 95 LYS A O 1
ATOM 781 N N . ASN A 1 96 ? -5.004 1.043 32.058 1.00 63.12 96 ASN A N 1
ATOM 782 C CA . ASN A 1 96 ? -3.736 0.421 31.665 1.00 63.12 96 ASN A CA 1
ATOM 783 C C . ASN A 1 96 ? -3.385 0.705 30.200 1.00 63.12 96 ASN A C 1
ATOM 785 O O . ASN A 1 96 ? -2.218 0.798 29.849 1.00 63.12 96 ASN A O 1
ATOM 789 N N . LEU A 1 97 ? -4.381 0.848 29.324 1.00 65.81 97 LEU A N 1
ATOM 790 C CA . LEU A 1 97 ? -4.128 1.193 27.927 1.00 65.81 97 LEU A CA 1
ATOM 791 C C . LEU A 1 97 ? -3.683 2.644 27.782 1.00 65.81 97 LEU A C 1
ATOM 793 O O . LEU A 1 97 ? -2.760 2.899 27.021 1.00 65.81 97 LEU A O 1
ATOM 797 N N . GLN A 1 98 ? -4.262 3.576 28.546 1.00 63.44 98 GLN A N 1
ATOM 798 C CA . GLN A 1 98 ? -3.786 4.962 28.565 1.00 63.44 98 GLN A CA 1
ATOM 799 C C . GLN A 1 98 ? -2.299 5.042 28.929 1.00 63.44 98 GLN A C 1
ATOM 801 O O . GLN A 1 98 ? -1.562 5.738 28.244 1.00 63.44 98 GLN A O 1
ATOM 806 N N . SER A 1 99 ? -1.827 4.284 29.925 1.00 64.62 99 SER A N 1
ATOM 807 C CA . SER A 1 99 ? -0.400 4.278 30.275 1.00 64.62 99 SER A CA 1
ATOM 808 C C . SER A 1 99 ? 0.490 3.610 29.220 1.00 64.62 99 SER A C 1
ATOM 810 O O . SER A 1 99 ? 1.637 4.012 29.064 1.00 64.62 99 SER A O 1
ATOM 812 N N . LEU A 1 100 ? -0.018 2.628 28.465 1.00 64.00 100 LEU A N 1
ATOM 813 C CA . LEU A 1 100 ? 0.716 2.002 27.358 1.00 64.00 100 LEU A CA 1
ATOM 814 C C . LEU A 1 100 ? 0.814 2.917 26.130 1.00 64.00 100 LEU A C 1
ATOM 816 O O . LEU A 1 100 ? 1.886 3.011 25.535 1.00 64.00 100 LEU A O 1
ATOM 820 N N . PHE A 1 101 ? -0.274 3.600 25.761 1.00 61.12 101 PHE A N 1
ATOM 821 C CA . PHE A 1 101 ? -0.294 4.535 24.630 1.00 61.12 101 PHE A CA 1
ATOM 822 C C . PHE A 1 101 ? 0.467 5.830 24.922 1.00 61.12 101 PHE A C 1
ATOM 824 O O . PHE A 1 101 ? 1.127 6.338 24.027 1.00 61.12 101 PHE A O 1
ATOM 831 N N . LEU A 1 102 ? 0.406 6.330 26.161 1.00 55.56 102 LEU A N 1
ATOM 832 C CA . LEU A 1 102 ? 1.180 7.490 26.622 1.00 55.56 102 LEU A CA 1
ATOM 833 C C . LEU A 1 102 ? 2.607 7.125 27.043 1.00 55.56 102 LEU A C 1
ATOM 835 O O . LEU A 1 102 ? 3.366 7.998 27.454 1.00 55.56 102 LEU A O 1
ATOM 839 N N . SER A 1 103 ? 2.982 5.840 26.999 1.00 54.41 103 SER A N 1
ATOM 840 C CA . SER A 1 103 ? 4.393 5.501 27.122 1.00 54.41 103 SER A CA 1
ATOM 841 C C . SER A 1 103 ? 5.095 6.054 25.886 1.00 54.41 103 SER A C 1
ATOM 843 O O . SER A 1 103 ? 4.704 5.740 24.761 1.00 54.41 103 SER A O 1
ATOM 845 N N . GLU A 1 104 ? 6.157 6.834 26.088 1.00 53.75 104 GLU A N 1
ATOM 846 C CA . GLU A 1 104 ? 6.961 7.491 25.039 1.00 53.75 104 GLU A CA 1
ATOM 847 C C . GLU A 1 104 ? 7.561 6.518 23.991 1.00 53.75 104 GLU A C 1
ATOM 849 O O . GLU A 1 104 ? 8.314 6.911 23.102 1.00 53.75 104 GLU A O 1
ATOM 854 N N . ARG A 1 105 ? 7.232 5.219 24.059 1.00 56.22 105 ARG A N 1
ATOM 855 C CA . ARG A 1 105 ? 7.545 4.207 23.045 1.00 56.22 105 ARG A CA 1
ATOM 856 C C . ARG A 1 105 ? 6.980 4.542 21.667 1.00 56.22 105 ARG A C 1
ATOM 858 O O . ARG A 1 105 ? 7.592 4.138 20.683 1.00 56.22 105 ARG A O 1
ATOM 865 N N . PHE A 1 106 ? 5.844 5.239 21.580 1.00 50.31 106 PHE A N 1
ATOM 866 C CA . PHE A 1 106 ? 5.225 5.600 20.295 1.00 50.31 106 PHE A CA 1
ATOM 867 C C . PHE A 1 106 ? 5.443 7.069 19.888 1.00 50.31 106 PHE A C 1
ATOM 869 O O . PHE A 1 106 ? 5.315 7.388 18.706 1.00 50.31 106 PHE A O 1
ATOM 876 N N . ASP A 1 107 ? 5.877 7.936 20.810 1.00 45.78 107 ASP A N 1
ATOM 877 C CA . ASP A 1 107 ? 6.110 9.372 20.559 1.00 45.78 107 ASP A CA 1
ATOM 878 C C . ASP A 1 107 ? 7.337 9.668 19.678 1.00 45.78 107 ASP A C 1
ATOM 880 O O . ASP A 1 107 ? 7.577 10.807 19.270 1.00 45.78 107 ASP A O 1
ATOM 884 N N . GLN A 1 108 ? 8.113 8.643 19.317 1.00 47.47 108 GLN A N 1
ATOM 885 C CA . GLN A 1 108 ? 9.227 8.787 18.375 1.00 47.47 108 GLN A CA 1
ATOM 886 C C . GLN A 1 108 ? 8.769 8.908 16.911 1.00 47.47 108 GLN A C 1
ATOM 888 O O . GLN A 1 108 ? 9.581 9.215 16.038 1.00 47.47 108 GLN A O 1
ATOM 893 N N . ILE A 1 109 ? 7.473 8.741 16.617 1.00 47.59 109 ILE A N 1
ATOM 894 C CA . ILE A 1 109 ? 6.909 8.985 15.282 1.00 47.59 109 ILE A CA 1
ATOM 895 C C . ILE A 1 109 ? 6.442 10.448 15.192 1.00 47.59 109 ILE A C 1
ATOM 897 O O . ILE A 1 109 ? 5.253 10.750 15.150 1.00 47.59 109 ILE A O 1
ATOM 901 N N . LYS A 1 110 ? 7.392 11.392 15.144 1.00 33.81 110 LYS A N 1
ATOM 902 C CA . LYS A 1 110 ? 7.102 12.796 14.804 1.00 33.81 110 LYS A CA 1
ATOM 903 C C . LYS A 1 110 ? 6.817 12.924 13.305 1.00 33.81 110 LYS A C 1
ATOM 905 O O . LYS A 1 110 ? 7.697 13.259 12.517 1.00 33.81 110 LYS A O 1
ATOM 910 N N . THR A 1 111 ? 5.575 12.680 12.907 1.00 41.25 111 THR A N 1
ATOM 911 C CA . THR A 1 111 ? 5.013 13.246 11.672 1.00 41.25 111 THR A CA 1
ATOM 912 C C . THR A 1 111 ? 4.010 14.333 12.049 1.00 41.25 111 THR A C 1
ATOM 914 O O . THR A 1 111 ? 3.313 14.157 13.047 1.00 41.25 111 THR A O 1
ATOM 917 N N . PRO A 1 112 ? 3.917 15.446 11.303 1.00 37.69 112 PRO A N 1
ATOM 918 C CA . PRO A 1 112 ? 3.050 16.561 11.666 1.00 37.69 112 PRO A CA 1
ATOM 919 C C . PRO A 1 112 ? 1.590 16.121 11.532 1.00 37.69 112 PRO A C 1
ATOM 921 O O . PRO A 1 112 ? 1.069 16.010 10.425 1.00 37.69 112 PRO A O 1
ATOM 924 N N . PHE A 1 113 ? 0.943 15.811 12.651 1.00 41.31 113 PHE A N 1
ATOM 925 C CA . PHE A 1 113 ? -0.476 15.491 12.675 1.00 41.31 113 PHE A CA 1
ATOM 926 C C . PHE A 1 113 ? -1.144 16.303 13.781 1.00 41.31 113 PHE A C 1
ATOM 928 O O . PHE A 1 113 ? -0.995 16.006 14.965 1.00 41.31 113 PHE A O 1
ATOM 935 N N . GLU A 1 114 ? -1.858 17.356 13.379 1.00 33.28 114 GLU A N 1
ATOM 936 C CA . GLU A 1 114 ? -2.873 17.989 14.215 1.00 33.28 114 GLU A CA 1
ATOM 937 C C . GLU A 1 114 ? -4.020 16.995 14.393 1.00 33.28 114 GLU A C 1
ATOM 939 O O . GLU A 1 114 ? -4.757 16.679 13.458 1.00 33.28 114 GLU A O 1
ATOM 944 N N . VAL A 1 115 ? -4.168 16.487 15.613 1.00 36.50 115 VAL A N 1
ATOM 945 C CA . VAL A 1 115 ? -5.411 15.854 16.047 1.00 36.50 115 VAL A CA 1
ATOM 946 C C . VAL A 1 115 ? -6.427 16.981 16.214 1.00 36.50 115 VAL A C 1
ATOM 948 O O . VAL A 1 115 ? -6.401 17.697 17.212 1.00 36.50 115 VAL A O 1
ATOM 951 N N . SER A 1 116 ? -7.305 17.171 15.230 1.00 27.42 116 SER A N 1
ATOM 952 C CA . SER A 1 116 ? -8.445 18.075 15.374 1.00 27.42 116 SER A CA 1
ATOM 953 C C . SER A 1 116 ? -9.385 17.530 16.452 1.00 27.42 116 SER A C 1
ATOM 955 O O . SER A 1 116 ? -10.043 16.506 16.265 1.00 27.42 116 SER A O 1
ATOM 957 N N . THR A 1 117 ? -9.450 18.221 17.587 1.00 35.34 117 THR A N 1
ATOM 958 C CA . THR A 1 117 ? -10.348 17.991 18.730 1.00 35.34 117 THR A CA 1
ATOM 959 C C . THR A 1 117 ? -11.789 18.425 18.441 1.00 35.34 117 THR A C 1
ATOM 961 O O . THR A 1 117 ? -12.422 19.103 19.245 1.00 35.34 117 THR A O 1
ATOM 964 N N . THR A 1 118 ? -12.339 18.035 17.293 1.00 37.31 118 THR A N 1
ATOM 965 C CA . THR A 1 118 ? -13.743 18.294 16.951 1.00 37.31 118 THR A CA 1
ATOM 966 C C . THR A 1 118 ? -14.342 17.079 16.260 1.00 37.31 118 THR A C 1
ATOM 968 O O . THR A 1 118 ? -14.506 17.057 15.046 1.00 37.31 118 THR A O 1
ATOM 971 N N . ASP A 1 119 ? -14.655 16.057 17.045 1.00 31.34 119 ASP A N 1
ATOM 972 C CA . ASP A 1 119 ? -15.786 15.193 16.727 1.00 31.34 119 ASP A CA 1
ATOM 973 C C . ASP A 1 119 ? -16.468 14.830 18.046 1.00 31.34 119 ASP A C 1
ATOM 975 O O . ASP A 1 119 ? -15.895 14.176 18.924 1.00 31.34 119 ASP A O 1
ATOM 979 N N . ASP A 1 120 ? -17.665 15.383 18.217 1.00 31.67 120 ASP A N 1
ATOM 980 C CA . ASP A 1 120 ? -18.490 15.251 19.403 1.00 31.67 120 ASP A CA 1
ATOM 981 C C . ASP A 1 120 ? -18.700 13.778 19.752 1.00 31.67 120 ASP A C 1
ATOM 983 O O . ASP A 1 120 ? -19.187 12.968 18.960 1.00 31.67 120 ASP A O 1
ATOM 987 N N . PHE A 1 121 ? -18.368 13.436 20.995 1.00 34.19 121 PHE A N 1
ATOM 988 C CA . PHE A 1 121 ? -18.647 12.140 21.593 1.00 34.19 121 PHE A CA 1
ATOM 989 C C . PHE A 1 121 ? -20.167 12.015 21.786 1.00 34.19 121 PHE A C 1
ATOM 991 O O . PHE A 1 121 ? -20.699 12.217 22.882 1.00 34.19 121 PHE A O 1
ATOM 998 N N . VAL A 1 122 ? -20.900 11.709 20.712 1.00 30.06 122 VAL A N 1
ATOM 999 C CA . VAL A 1 122 ? -22.338 11.448 20.772 1.00 30.06 122 VAL A CA 1
ATOM 1000 C C . VAL A 1 122 ? -22.542 10.130 21.509 1.00 30.06 122 VAL A C 1
ATOM 1002 O O . VAL A 1 122 ? -22.558 9.030 20.955 1.00 30.06 122 VAL A O 1
ATOM 1005 N N . ARG A 1 123 ? -22.704 10.264 22.825 1.00 32.50 123 ARG A N 1
ATOM 1006 C CA . ARG A 1 123 ? -23.144 9.237 23.763 1.00 32.50 123 ARG A CA 1
ATOM 1007 C C . ARG A 1 123 ? -24.561 8.806 23.392 1.00 32.50 123 ARG A C 1
ATOM 1009 O O . ARG A 1 123 ? -25.537 9.226 24.009 1.00 32.50 123 ARG A O 1
ATOM 1016 N N . THR A 1 124 ? -24.685 7.919 22.413 1.00 29.62 124 THR A N 1
ATOM 1017 C CA . THR A 1 124 ? -25.968 7.285 22.114 1.00 29.62 124 THR A CA 1
ATOM 1018 C C . THR A 1 124 ? -26.236 6.216 23.171 1.00 29.62 124 THR A C 1
ATOM 1020 O O . THR A 1 124 ? -25.905 5.043 23.011 1.00 29.62 124 THR A O 1
ATOM 1023 N N . LYS A 1 125 ? -26.849 6.619 24.292 1.00 35.03 125 LYS A N 1
ATOM 1024 C CA . LYS A 1 125 ? -27.575 5.688 25.161 1.00 35.03 125 LYS A CA 1
ATOM 1025 C C . LYS A 1 125 ? -28.776 5.160 24.372 1.00 35.03 125 LYS A C 1
ATOM 1027 O O . LYS A 1 125 ? -29.845 5.758 24.417 1.00 35.03 125 LYS A O 1
ATOM 1032 N N . ARG A 1 126 ? -28.649 4.015 23.703 1.00 29.44 126 ARG A N 1
ATOM 1033 C CA . ARG A 1 126 ? -29.826 3.183 23.413 1.00 29.44 126 ARG A CA 1
ATOM 1034 C C . ARG A 1 126 ? -30.037 2.223 24.576 1.00 29.44 126 ARG A C 1
ATOM 1036 O O . ARG A 1 126 ? -29.562 1.098 24.592 1.00 29.44 126 ARG A O 1
ATOM 1043 N N . SER A 1 127 ? -30.732 2.745 25.583 1.00 36.78 127 SER A N 1
ATOM 1044 C CA . SER A 1 127 ? -31.489 1.950 26.541 1.00 36.78 127 SER A CA 1
ATOM 1045 C C . SER A 1 127 ? -32.806 1.568 25.877 1.00 36.78 127 SER A C 1
ATOM 1047 O O . SER A 1 127 ? -33.651 2.435 25.672 1.00 36.78 127 SER A O 1
ATOM 1049 N N . SER A 1 128 ? -32.994 0.290 25.575 1.00 28.11 128 SER A N 1
ATOM 1050 C CA . SER A 1 128 ? -34.320 -0.318 25.494 1.00 28.11 128 SER A CA 1
ATOM 1051 C C . SER A 1 128 ? -34.153 -1.833 25.566 1.00 28.11 128 SER A C 1
ATOM 1053 O O . SER A 1 128 ? -33.893 -2.498 24.571 1.00 28.11 128 SER A O 1
ATOM 1055 N N . PHE A 1 129 ? -34.255 -2.359 26.784 1.00 34.16 129 PHE A N 1
ATOM 1056 C CA . PHE A 1 129 ? -34.868 -3.662 26.992 1.00 34.16 129 PHE A CA 1
ATOM 1057 C C . PHE A 1 129 ? -36.373 -3.425 27.065 1.00 34.16 129 PHE A C 1
ATOM 1059 O O . PHE A 1 129 ? -36.792 -2.536 27.810 1.00 34.16 129 PHE A O 1
ATOM 1066 N N . ARG A 1 130 ? -37.166 -4.225 26.350 1.00 36.34 130 ARG A N 1
ATOM 1067 C CA . ARG A 1 130 ? -38.518 -4.622 26.758 1.00 36.34 130 ARG A CA 1
ATOM 1068 C C . ARG A 1 130 ? -38.889 -5.945 26.078 1.00 36.34 130 ARG A C 1
ATOM 1070 O O . ARG A 1 130 ? -39.009 -5.967 24.860 1.00 36.34 130 ARG A O 1
ATOM 1077 N N . LEU A 1 131 ? -39.073 -6.932 26.963 1.00 38.88 131 LEU A N 1
ATOM 1078 C CA . LEU A 1 131 ? -39.744 -8.240 26.888 1.00 38.88 131 LEU A CA 1
ATOM 1079 C C . LEU A 1 131 ? -39.255 -9.235 25.831 1.00 38.88 131 LEU A C 1
ATOM 1081 O O . LEU A 1 131 ? -39.601 -9.081 24.645 1.00 38.88 131 LEU A O 1
#

InterPro domains:
  IPR000300 Inositol polyphosphate-related phosphatase [PF22669] (4-80)
  IPR036691 Endonuclease/exonuclease/phosphatase superfami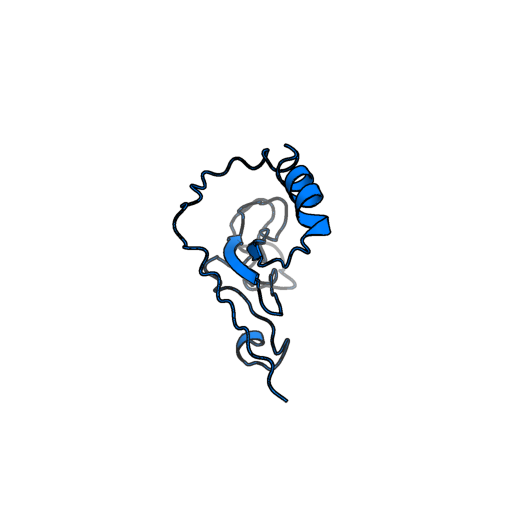ly [G3DSA:3.60.10.10] (1-111)
  IPR036691 Endonuclease/exonuclease/phosphatase superfamily [SSF56219] (3-90)
  IPR045849 Inositol polyphosphate 5-phosphatase, plant [PTHR45666] (1-99)

Secondary structure (DSSP, 8-state):
-TTTTTSSSTTEEE----S---BPBPTTSSSBHHHH--SS--S--PPPB-----EEESSSEEEEEEEE----SSSS--EEEEEEE-----HHHHHHHHHHHSSTTSTT-----------------------

Foldseek 3Di:
DCVVVCVPDHQKDFDDDPEWFFDAADAPDPDHPQPDPPDDPPVDRDDRHNPAGDIDHDPQKDWDDWYWAPDRRHSGTDIDTDIGGDDDDDPVCPVVVVCVVPPCPPVVPPDDDDPPPDDDPPPPPPDDDDD

Nearest PDB structures (foldseek):
  2xsw-assembly1_A  TM=8.489E-01  e=3.870E-06  Homo sapiens
  1i9z-assembly1_A  TM=7.648E-01  e=1.815E-05  Schizosaccharomyces pombe
  7a0v-assembly1_E  TM=8.345E-01  e=9.058E-05  Homo sapiens
  7a17-assembly3_E  TM=7.585E-01  e=7.073E-05  Homo sapiens
  7y4l-assembly1_b7  TM=2.607E-01  e=5.123E+00  Porphyridium purpureum

Organism: NCBI:txid157739

pLDDT: mean 73.07, std 23.1, range [27.42, 97.69]

Radius of gyration: 22.3 Å; Cα contacts (8 Å, |Δi|>4): 144; chains: 1; bounding box: 62×33×59 Å